Protein AF-A0AAN4ZB84-F1 (afdb_monomer_lite)

Structure (mmCIF, N/CA/C/O backbone):
data_AF-A0AAN4ZB84-F1
#
_entry.id   AF-A0AAN4ZB84-F1
#
loop_
_atom_site.group_PDB
_atom_site.id
_atom_site.type_symbol
_atom_site.label_atom_id
_atom_site.label_alt_id
_atom_site.label_comp_id
_atom_site.label_asym_id
_atom_site.label_entity_id
_atom_site.label_seq_id
_atom_site.pdbx_PDB_ins_code
_atom_site.Cartn_x
_atom_site.Cartn_y
_atom_site.Cartn_z
_atom_site.occupancy
_atom_site.B_iso_or_equiv
_atom_site.auth_seq_id
_atom_site.auth_comp_id
_atom_site.auth_asym_id
_atom_site.auth_atom_id
_atom_site.pdbx_PDB_model_num
ATOM 1 N N . THR A 1 1 ? -18.065 -16.944 -3.818 1.00 66.69 1 THR A N 1
ATOM 2 C CA . THR A 1 1 ? -17.135 -15.860 -3.437 1.00 66.69 1 THR A CA 1
ATOM 3 C C . THR A 1 1 ? -17.195 -15.676 -1.937 1.00 66.69 1 THR A C 1
ATOM 5 O O . THR A 1 1 ? -18.287 -15.549 -1.398 1.00 66.69 1 THR A O 1
ATOM 8 N N . VAL A 1 2 ? -16.052 -15.742 -1.254 1.00 87.38 2 VAL A N 1
ATOM 9 C CA . VAL A 1 2 ? -15.979 -15.476 0.192 1.00 87.38 2 VAL A CA 1
ATOM 10 C C . VAL A 1 2 ? -16.019 -13.964 0.392 1.00 87.38 2 VAL A C 1
ATOM 12 O O . VAL A 1 2 ? -15.317 -13.237 -0.308 1.00 87.38 2 VAL A O 1
ATOM 15 N N . LYS A 1 3 ? -16.864 -13.485 1.307 1.00 90.19 3 LYS A N 1
ATOM 16 C CA . LYS A 1 3 ? -16.844 -12.081 1.725 1.00 90.19 3 LYS A CA 1
ATOM 17 C C . LYS A 1 3 ? -15.754 -11.920 2.775 1.00 90.19 3 LYS A C 1
ATOM 19 O O . LYS A 1 3 ? -15.822 -12.563 3.817 1.00 90.19 3 LYS A O 1
ATOM 24 N N . VAL A 1 4 ? -14.770 -11.083 2.478 1.00 89.75 4 VAL A N 1
ATOM 25 C CA . VAL A 1 4 ? -13.678 -10.746 3.390 1.00 89.75 4 VAL A CA 1
ATOM 26 C C . VAL A 1 4 ? -13.731 -9.246 3.628 1.00 89.75 4 VAL A C 1
ATOM 28 O O . VAL A 1 4 ? -13.788 -8.476 2.670 1.00 89.75 4 VAL A O 1
ATOM 31 N N . ASP A 1 5 ? -13.739 -8.849 4.896 1.00 91.56 5 ASP A N 1
ATOM 32 C CA . ASP A 1 5 ? -13.567 -7.456 5.286 1.00 91.56 5 ASP A CA 1
ATOM 33 C C . ASP A 1 5 ? -12.073 -7.182 5.480 1.00 91.56 5 ASP A C 1
ATOM 35 O O . ASP A 1 5 ? -11.444 -7.691 6.409 1.00 91.56 5 ASP A O 1
ATOM 39 N N . LEU A 1 6 ? -11.501 -6.404 4.565 1.00 91.94 6 LEU A N 1
ATOM 40 C CA . LEU A 1 6 ? -10.076 -6.077 4.553 1.00 91.94 6 LEU A CA 1
ATOM 41 C C . LEU A 1 6 ? -9.678 -5.174 5.725 1.00 91.94 6 LEU A C 1
ATOM 43 O O . LEU A 1 6 ? -8.513 -5.144 6.110 1.00 91.94 6 LEU A O 1
ATOM 47 N N . PHE A 1 7 ? -10.630 -4.455 6.314 1.00 91.88 7 PHE A N 1
ATOM 48 C CA . PHE A 1 7 ? -10.339 -3.513 7.385 1.00 91.88 7 PHE A CA 1
ATOM 49 C C . PHE A 1 7 ? -10.274 -4.159 8.764 1.00 91.88 7 PHE A C 1
ATOM 51 O O . PHE A 1 7 ? -9.803 -3.528 9.704 1.00 91.88 7 PHE A O 1
ATOM 58 N N . LEU A 1 8 ? -10.703 -5.416 8.885 1.00 91.25 8 LEU A N 1
ATOM 59 C CA . LEU A 1 8 ? -10.535 -6.213 10.101 1.00 91.25 8 LEU A CA 1
ATOM 60 C C . LEU A 1 8 ? -9.164 -6.899 10.183 1.00 91.25 8 LEU A C 1
ATOM 62 O O . LEU A 1 8 ? -8.879 -7.557 11.179 1.00 91.25 8 LEU A O 1
ATOM 66 N N . MET A 1 9 ? -8.334 -6.780 9.147 1.00 92.75 9 MET A N 1
ATOM 67 C CA . MET A 1 9 ? -6.992 -7.359 9.122 1.00 92.75 9 MET A CA 1
ATOM 68 C C . MET A 1 9 ? -5.990 -6.431 9.811 1.00 92.75 9 MET A C 1
ATOM 70 O O . MET A 1 9 ? -6.119 -5.211 9.732 1.00 92.75 9 MET A O 1
ATOM 74 N N . ASP A 1 10 ? -4.946 -7.002 10.414 1.00 93.31 10 ASP A N 1
ATOM 75 C CA . ASP A 1 10 ? -3.810 -6.224 10.932 1.00 93.31 10 ASP A CA 1
ATOM 76 C C . ASP A 1 10 ? -2.874 -5.768 9.804 1.00 93.31 10 ASP A C 1
ATOM 78 O O . ASP A 1 10 ? -2.315 -4.668 9.849 1.00 93.31 10 ASP A O 1
ATOM 82 N N . TYR A 1 11 ? -2.745 -6.611 8.774 1.00 94.06 11 TYR A N 1
ATOM 83 C CA . TYR A 1 11 ? -1.897 -6.391 7.610 1.00 94.06 11 TYR A CA 1
ATOM 84 C C . TYR A 1 11 ? -2.631 -6.755 6.323 1.00 94.06 11 TYR A C 1
ATOM 86 O O . TYR A 1 11 ? -3.242 -7.821 6.225 1.00 94.06 11 TYR A O 1
ATOM 94 N N . LEU A 1 12 ? -2.502 -5.908 5.305 1.00 94.19 12 LEU A N 1
ATOM 95 C CA . LEU A 1 12 ? -2.844 -6.256 3.926 1.00 94.19 12 LEU A CA 1
ATOM 96 C C . LEU A 1 12 ? -1.562 -6.321 3.115 1.00 94.19 12 LEU A C 1
ATOM 98 O O . LEU A 1 12 ? -0.860 -5.322 3.006 1.00 94.19 12 LEU A O 1
ATOM 102 N N . VAL A 1 13 ? -1.271 -7.490 2.551 1.00 95.12 13 VAL A N 1
ATOM 103 C CA . VAL A 1 13 ? -0.081 -7.722 1.731 1.00 95.12 13 VAL A CA 1
ATOM 104 C C . VAL A 1 13 ? -0.503 -7.771 0.271 1.00 95.12 13 VAL A C 1
ATOM 106 O O . VAL A 1 13 ? -1.272 -8.643 -0.132 1.00 95.12 13 VAL A O 1
ATOM 109 N N . ILE A 1 14 ? -0.016 -6.816 -0.513 1.00 94.00 14 ILE A N 1
ATOM 110 C CA . ILE A 1 14 ? -0.424 -6.596 -1.896 1.00 94.00 14 ILE A CA 1
ATOM 111 C C . ILE A 1 14 ? 0.832 -6.666 -2.774 1.00 94.00 14 ILE A C 1
ATOM 113 O O . ILE A 1 14 ? 1.630 -5.724 -2.775 1.00 94.00 14 ILE A O 1
ATOM 117 N N . PRO A 1 15 ? 1.044 -7.767 -3.515 1.00 93.50 15 PRO A N 1
ATOM 118 C CA . PRO A 1 15 ? 2.049 -7.789 -4.566 1.00 93.50 15 PRO A CA 1
ATOM 119 C C . PRO A 1 15 ? 1.585 -6.883 -5.710 1.00 93.50 15 PRO A C 1
ATOM 121 O O . PRO A 1 15 ? 0.439 -6.973 -6.157 1.00 93.50 15 PRO A O 1
ATOM 124 N N . PHE A 1 16 ? 2.468 -6.011 -6.179 1.00 89.12 16 PHE A N 1
ATOM 125 C CA . PHE A 1 16 ? 2.171 -5.062 -7.244 1.00 89.12 16 PHE A CA 1
ATOM 126 C C . PHE A 1 16 ? 3.222 -5.170 -8.346 1.00 89.12 16 PHE A C 1
ATOM 128 O O . PHE A 1 16 ? 4.410 -5.300 -8.060 1.00 89.12 16 PHE A O 1
ATOM 135 N N . VAL A 1 17 ? 2.778 -5.149 -9.603 1.00 89.12 17 VAL A N 1
ATOM 136 C CA . VAL A 1 17 ? 3.648 -5.249 -10.780 1.00 89.12 17 VAL A CA 1
ATOM 137 C C . VAL A 1 17 ? 3.347 -4.081 -11.705 1.00 89.12 17 VAL A C 1
ATOM 139 O O . VAL A 1 17 ? 2.195 -3.890 -12.092 1.00 89.12 17 VAL A O 1
ATOM 142 N N . GLU A 1 18 ? 4.379 -3.336 -12.078 1.00 85.62 18 GLU A N 1
ATOM 143 C CA . GLU A 1 18 ? 4.301 -2.209 -13.009 1.00 85.62 18 GLU A CA 1
ATOM 144 C C . GLU A 1 18 ? 5.502 -2.262 -13.948 1.00 85.62 18 GLU A C 1
ATOM 146 O O . GLU A 1 18 ? 6.632 -2.365 -1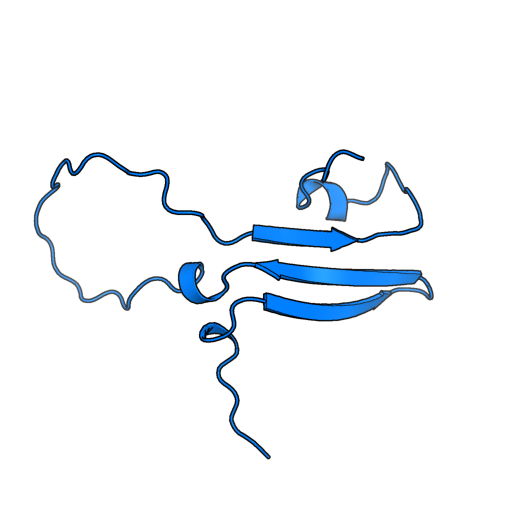3.484 1.00 85.62 18 GLU A O 1
ATOM 151 N N . ASP A 1 19 ? 5.258 -2.256 -15.261 1.00 85.06 19 ASP A N 1
ATOM 152 C CA . ASP A 1 19 ? 6.292 -2.256 -16.308 1.00 85.06 19 ASP A CA 1
ATOM 153 C C . ASP A 1 19 ? 7.453 -3.245 -16.065 1.00 85.06 19 ASP A C 1
ATOM 155 O O . ASP A 1 19 ? 8.628 -2.931 -16.236 1.00 85.06 19 ASP A O 1
ATOM 159 N N . ASN A 1 20 ? 7.104 -4.483 -15.689 1.00 84.56 20 ASN A N 1
ATOM 160 C CA . ASN A 1 20 ? 8.011 -5.595 -15.351 1.00 84.56 20 ASN A CA 1
ATOM 161 C C . ASN A 1 20 ? 8.827 -5.435 -14.058 1.00 84.56 20 ASN A C 1
ATOM 163 O O . ASN A 1 20 ? 9.685 -6.274 -13.776 1.00 84.56 20 ASN A O 1
ATOM 167 N N . HIS A 1 21 ? 8.539 -4.422 -13.250 1.00 86.06 21 HIS A N 1
ATOM 168 C CA . HIS A 1 21 ? 9.103 -4.253 -11.919 1.00 86.06 21 HIS A CA 1
ATOM 169 C C . HIS A 1 21 ? 8.099 -4.671 -10.838 1.00 86.06 21 HIS A C 1
ATOM 171 O O . HIS A 1 21 ? 6.893 -4.458 -10.974 1.00 86.06 21 HIS A O 1
ATOM 177 N N . MET A 1 22 ? 8.589 -5.321 -9.781 1.00 89.62 22 MET A N 1
ATOM 178 C CA . MET A 1 22 ? 7.764 -5.862 -8.699 1.00 89.62 22 MET A CA 1
ATOM 179 C C . MET A 1 22 ? 7.987 -5.102 -7.397 1.00 89.62 22 MET A C 1
ATOM 181 O O . MET A 1 22 ? 9.118 -4.925 -6.950 1.00 89.62 22 MET A O 1
ATOM 185 N N . TYR A 1 23 ? 6.880 -4.777 -6.741 1.00 88.00 23 TYR A N 1
ATOM 186 C CA . TYR A 1 23 ? 6.830 -4.133 -5.438 1.00 88.00 23 TYR A CA 1
ATOM 187 C C . TYR A 1 23 ? 6.012 -4.984 -4.469 1.00 88.00 23 TYR A C 1
ATOM 189 O O . TYR A 1 23 ? 5.077 -5.689 -4.869 1.00 88.00 23 TYR A O 1
ATOM 197 N N . LEU A 1 24 ? 6.311 -4.869 -3.176 1.00 90.44 24 LEU A N 1
ATOM 198 C CA . LEU A 1 24 ? 5.430 -5.373 -2.126 1.00 90.44 24 LEU A CA 1
ATOM 199 C C . LEU A 1 24 ? 4.871 -4.206 -1.323 1.00 90.44 24 LEU A C 1
ATOM 201 O O . LEU A 1 24 ? 5.617 -3.486 -0.663 1.00 90.44 24 LEU A O 1
ATOM 205 N N . ILE A 1 25 ? 3.553 -4.039 -1.364 1.00 90.38 25 ILE A N 1
ATOM 206 C CA . ILE A 1 25 ? 2.842 -3.031 -0.583 1.00 90.38 25 ILE A CA 1
ATOM 207 C C . ILE A 1 25 ? 2.248 -3.719 0.644 1.00 90.38 25 ILE A C 1
ATOM 209 O O . ILE A 1 25 ? 1.549 -4.725 0.522 1.00 90.38 25 ILE A O 1
ATOM 213 N N . ILE A 1 26 ? 2.517 -3.178 1.829 1.00 92.81 26 ILE A N 1
ATOM 214 C CA . ILE A 1 26 ? 1.967 -3.665 3.093 1.00 92.81 26 ILE A CA 1
ATOM 215 C C . ILE A 1 26 ? 1.208 -2.522 3.759 1.00 92.81 26 ILE A C 1
ATOM 217 O O . ILE A 1 26 ? 1.806 -1.520 4.144 1.00 92.81 26 ILE A O 1
ATOM 221 N N . VAL A 1 27 ? -0.106 -2.672 3.913 1.00 91.56 27 VAL A N 1
ATOM 222 C CA . VAL A 1 27 ? -0.930 -1.732 4.686 1.00 91.56 27 VAL A CA 1
ATOM 223 C C . VAL A 1 27 ? -0.986 -2.217 6.126 1.00 91.56 27 VAL A C 1
ATOM 225 O O . VAL A 1 27 ? -1.432 -3.338 6.372 1.00 91.56 27 VAL A O 1
ATOM 228 N N . VAL A 1 28 ? -0.543 -1.383 7.064 1.00 91.94 28 VAL A N 1
ATOM 229 C CA . VAL A 1 28 ? -0.522 -1.681 8.499 1.00 91.94 28 VAL A CA 1
ATOM 230 C C . VAL A 1 28 ? -1.718 -1.012 9.171 1.00 91.94 28 VAL A C 1
ATOM 232 O O . VAL A 1 28 ? -1.984 0.168 8.943 1.00 91.94 28 VAL A O 1
ATOM 235 N N . GLN A 1 29 ? -2.446 -1.770 9.993 1.00 91.50 29 GLN A N 1
ATOM 236 C CA . GLN A 1 29 ? -3.646 -1.322 10.710 1.00 91.50 29 GLN A CA 1
ATOM 237 C C . GLN A 1 29 ? -4.715 -0.627 9.827 1.00 91.50 29 GLN A C 1
ATOM 239 O O . GLN A 1 29 ? -5.166 0.469 10.172 1.00 91.50 29 GLN A O 1
ATOM 244 N N . PRO A 1 30 ? -5.182 -1.244 8.718 1.00 91.12 30 PRO A N 1
ATOM 245 C CA . PRO A 1 30 ? -6.210 -0.662 7.846 1.00 91.12 30 PRO A CA 1
ATOM 246 C C . PRO A 1 30 ? -7.470 -0.175 8.579 1.00 91.12 30 PRO A C 1
ATOM 248 O O . PRO A 1 30 ? -8.087 0.803 8.159 1.00 91.12 30 PRO A O 1
ATOM 251 N N . SER A 1 31 ? -7.846 -0.815 9.694 1.00 90.00 31 SER A N 1
ATOM 252 C CA . SER A 1 31 ? -8.977 -0.405 10.544 1.00 90.00 31 SER A CA 1
ATOM 253 C C . SER A 1 31 ? -8.935 1.073 10.951 1.00 90.00 31 SER A C 1
ATOM 255 O O . SER A 1 31 ? -9.985 1.701 11.088 1.00 90.00 31 SER A O 1
ATOM 257 N N . LYS A 1 32 ? -7.737 1.654 11.102 1.00 87.38 32 LYS A N 1
ATOM 258 C CA . LYS A 1 32 ? -7.535 3.056 11.496 1.00 87.38 32 LYS A CA 1
ATOM 259 C C . LYS A 1 32 ? -7.740 4.048 10.344 1.00 87.38 32 LYS A C 1
ATOM 261 O O . LYS A 1 32 ? -7.912 5.235 10.603 1.00 87.38 32 LYS A O 1
ATOM 266 N N . CYS A 1 33 ? -7.779 3.590 9.088 1.00 82.81 33 CYS A N 1
ATOM 267 C CA . CYS A 1 33 ? -8.124 4.427 7.931 1.00 82.81 33 CYS A CA 1
ATOM 268 C C . CYS A 1 33 ? -9.627 4.705 7.810 1.00 82.81 33 CYS A C 1
ATOM 270 O O . CYS A 1 33 ? -10.029 5.575 7.034 1.00 82.81 33 CYS A O 1
ATOM 272 N N . ILE A 1 34 ? -10.477 3.965 8.528 1.00 81.69 34 ILE A N 1
ATOM 273 C CA . ILE A 1 34 ? -11.920 4.178 8.477 1.00 81.69 34 ILE A CA 1
ATOM 274 C C . ILE A 1 34 ? -12.282 5.289 9.458 1.00 81.69 34 ILE A C 1
ATOM 276 O O . ILE A 1 34 ? -12.155 5.140 10.672 1.00 81.69 34 ILE A O 1
ATOM 280 N N . SER A 1 35 ? -12.806 6.399 8.940 1.00 69.00 35 SER A N 1
ATOM 281 C CA . SER A 1 35 ? -13.481 7.373 9.794 1.00 69.00 35 SER A CA 1
ATOM 282 C C . SER A 1 35 ? -14.747 6.717 10.355 1.00 69.00 35 SER A C 1
ATOM 284 O O . SER A 1 35 ? -15.576 6.263 9.556 1.00 69.00 35 SER A O 1
ATOM 286 N N . PRO A 1 36 ? -14.936 6.649 11.688 1.00 61.31 36 PRO A N 1
ATOM 287 C CA . PRO A 1 36 ? -16.206 6.200 12.231 1.00 61.31 36 PRO A CA 1
ATOM 288 C C . PRO A 1 36 ? -17.292 7.096 11.639 1.00 61.31 36 PRO A C 1
ATOM 290 O O . PRO A 1 36 ? -17.150 8.321 11.631 1.00 61.31 36 PRO A O 1
ATOM 293 N N . VAL A 1 37 ? -18.318 6.459 11.067 1.00 58.62 37 VAL A N 1
ATOM 294 C CA . VAL A 1 37 ? -19.445 7.086 10.365 1.00 58.62 37 VAL A CA 1
ATOM 295 C C . VAL A 1 37 ? -19.783 8.433 11.001 1.00 58.62 37 VAL A C 1
ATOM 297 O O . VAL A 1 37 ? -20.015 8.506 12.209 1.00 58.62 37 VAL A O 1
ATOM 300 N N . ARG A 1 38 ? -19.805 9.497 10.184 1.00 53.34 38 ARG A N 1
ATOM 301 C CA . ARG A 1 38 ? -20.271 10.832 10.578 1.00 53.34 38 ARG A CA 1
ATOM 302 C C . ARG A 1 38 ? -21.726 10.740 11.039 1.00 53.34 38 ARG A C 1
ATOM 304 O O . ARG A 1 38 ? -22.651 10.992 10.279 1.00 53.34 38 ARG A O 1
ATOM 311 N N . THR A 1 39 ? -21.941 10.389 12.297 1.00 44.59 39 THR A N 1
ATOM 312 C CA . THR A 1 39 ? -23.142 10.808 13.005 1.00 44.59 39 THR A CA 1
ATOM 313 C C . THR A 1 39 ? -22.955 12.291 13.266 1.00 44.59 39 THR A C 1
ATOM 315 O O . THR A 1 39 ? -22.080 12.670 14.043 1.00 44.59 39 THR A O 1
ATOM 318 N N . ASP A 1 40 ? -23.736 13.127 12.586 1.00 48.34 40 ASP A N 1
ATOM 319 C CA . ASP A 1 40 ? -23.848 14.556 12.865 1.00 48.34 40 ASP A CA 1
ATOM 320 C C . ASP A 1 40 ? -24.209 14.769 14.341 1.00 48.34 40 ASP A C 1
ATOM 322 O O . ASP A 1 40 ? -25.374 14.838 14.729 1.00 48.34 40 ASP A O 1
ATOM 326 N N . ARG A 1 41 ? -23.203 14.863 15.207 1.00 45.81 41 ARG A N 1
ATOM 327 C CA . ARG A 1 41 ? -23.359 15.347 16.572 1.00 45.81 41 ARG A CA 1
ATOM 328 C C . ARG A 1 41 ? -22.269 16.357 16.855 1.00 45.81 41 ARG A C 1
ATOM 330 O O . ARG A 1 41 ? -21.155 16.040 17.256 1.00 45.81 41 ARG A O 1
ATOM 337 N N . LYS A 1 42 ? -22.657 17.621 16.676 1.00 54.06 42 LYS A N 1
ATOM 338 C CA . LYS A 1 42 ? -22.131 18.729 17.469 1.00 54.06 42 LYS A CA 1
ATOM 339 C C . LYS A 1 42 ? -22.127 18.285 18.932 1.00 54.06 42 LYS A C 1
ATOM 341 O O . LYS A 1 42 ? -23.205 18.206 19.499 1.00 54.06 42 LYS A O 1
ATOM 346 N N . THR A 1 43 ? -20.960 18.030 19.517 1.00 46.81 43 THR A N 1
ATOM 347 C CA . THR A 1 43 ? -20.678 18.336 20.928 1.00 46.81 43 THR A CA 1
ATOM 348 C C . THR A 1 43 ? -19.216 18.071 21.267 1.00 46.81 43 THR A C 1
ATOM 350 O O . THR A 1 43 ? -18.748 16.941 21.241 1.00 46.81 43 THR A O 1
ATOM 353 N N . THR A 1 44 ? -18.571 19.165 21.667 1.00 45.41 44 THR A N 1
ATOM 354 C CA . THR A 1 44 ? -17.640 19.242 22.796 1.00 45.41 44 THR A CA 1
ATOM 355 C C . THR A 1 44 ? -16.264 18.604 22.624 1.00 45.41 44 THR A C 1
ATOM 357 O O . THR A 1 44 ? -16.047 17.419 22.848 1.00 45.41 44 THR A O 1
ATOM 360 N N . ARG A 1 45 ? -15.300 19.494 22.346 1.00 55.72 45 ARG A N 1
ATOM 361 C CA . ARG A 1 45 ? -13.873 19.339 22.645 1.00 55.72 45 ARG A CA 1
ATOM 362 C C . ARG A 1 45 ? -13.700 18.736 24.044 1.00 55.72 45 ARG A C 1
ATOM 364 O O . ARG A 1 45 ? -13.921 19.431 25.033 1.00 55.72 45 ARG A O 1
ATOM 371 N N . GLN A 1 46 ? -13.275 17.482 24.128 1.00 49.44 46 GLN A N 1
ATOM 372 C CA . GLN A 1 46 ? -12.642 16.965 25.333 1.00 49.44 46 GLN A CA 1
ATOM 373 C C . GLN A 1 46 ? -11.150 16.808 25.061 1.00 49.44 46 GLN A C 1
ATOM 375 O O . GLN A 1 46 ? -10.725 16.061 24.184 1.00 49.44 46 GLN A O 1
ATOM 380 N N . ASN A 1 47 ? -10.373 17.582 25.817 1.00 50.34 47 ASN A N 1
ATOM 381 C CA . ASN A 1 47 ? -8.940 17.417 25.993 1.00 50.34 47 ASN A CA 1
ATOM 382 C C . ASN A 1 47 ? -8.695 16.098 26.738 1.00 50.34 47 ASN A C 1
ATOM 384 O O . ASN A 1 47 ? -8.525 16.092 27.954 1.00 50.34 47 ASN A O 1
ATOM 388 N N . SER A 1 48 ? -8.686 14.979 26.026 1.00 51.16 48 SER A N 1
ATOM 389 C CA . SER A 1 48 ? -8.046 13.757 26.502 1.00 51.16 48 SER A CA 1
ATOM 390 C C . SER A 1 48 ? -6.649 13.710 25.900 1.00 51.16 48 SER A C 1
ATOM 392 O O . SER A 1 48 ? -6.481 13.802 24.685 1.00 51.16 48 SER A O 1
ATOM 394 N N . LYS A 1 49 ? -5.648 13.634 26.781 1.00 45.91 49 LYS A N 1
ATOM 395 C CA . LYS A 1 49 ? -4.239 13.348 26.487 1.00 45.91 49 LYS A CA 1
ATOM 396 C C . LYS A 1 49 ? -4.175 12.338 25.330 1.00 45.91 49 LYS A C 1
ATOM 398 O O . LYS A 1 49 ? -4.585 11.196 25.512 1.00 45.91 49 LYS A O 1
ATOM 403 N N . LYS A 1 50 ? -3.742 12.779 24.143 1.00 54.97 50 LYS A N 1
ATOM 404 C CA . LYS A 1 50 ? -3.491 11.895 23.000 1.00 54.97 50 LYS A CA 1
ATOM 405 C C . LYS A 1 50 ? -2.331 10.990 23.404 1.00 54.97 50 LYS A C 1
ATOM 407 O O . LYS A 1 50 ? -1.174 11.388 23.293 1.00 54.97 50 LYS A O 1
ATOM 412 N N . GLU A 1 51 ? -2.630 9.802 23.919 1.00 49.41 51 GLU A N 1
ATOM 413 C CA . GLU A 1 51 ? -1.735 8.680 23.664 1.00 49.41 51 GLU A CA 1
ATOM 414 C C . GLU A 1 51 ? -1.527 8.639 22.151 1.00 49.41 51 GLU A C 1
ATOM 416 O O . GLU A 1 51 ? -2.462 8.880 21.384 1.00 49.41 51 GLU A O 1
ATOM 421 N N . SER A 1 52 ? -0.275 8.465 21.739 1.00 57.62 52 SER A N 1
ATOM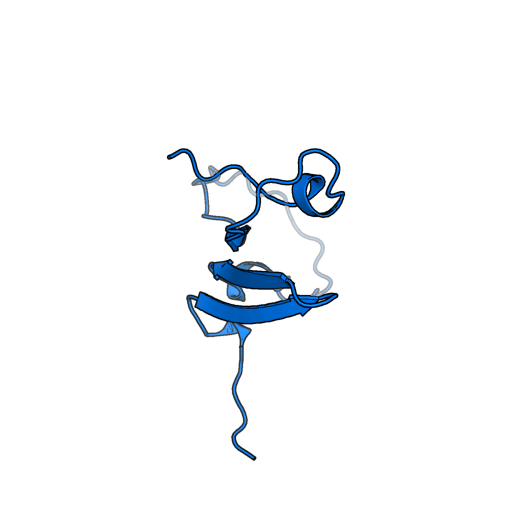 422 C CA . SER A 1 52 ? 0.116 8.299 20.343 1.00 57.62 52 SER A CA 1
ATOM 423 C C . SER A 1 52 ? -0.541 7.022 19.818 1.00 57.62 52 SER A C 1
ATOM 425 O O . SER A 1 52 ? 0.073 5.958 19.803 1.00 57.62 52 SER A O 1
ATOM 427 N N . GLU A 1 53 ? -1.821 7.106 19.473 1.00 67.88 53 GLU A N 1
ATOM 428 C CA . GLU A 1 53 ? -2.557 6.022 18.852 1.00 67.88 53 GLU A CA 1
ATOM 429 C C . GLU A 1 53 ? -1.873 5.754 17.511 1.00 67.88 53 GLU A C 1
ATOM 431 O O . GLU A 1 53 ? -1.748 6.664 16.694 1.00 67.88 53 GLU A O 1
ATOM 436 N N . ALA A 1 54 ? -1.335 4.544 17.337 1.00 71.00 54 ALA A N 1
ATOM 437 C CA . ALA A 1 54 ? -0.640 4.173 16.114 1.00 71.00 54 ALA A CA 1
ATOM 438 C C . ALA A 1 54 ? -1.568 4.423 14.912 1.00 71.00 54 ALA A C 1
ATOM 440 O O . ALA A 1 54 ? -2.694 3.918 14.869 1.00 71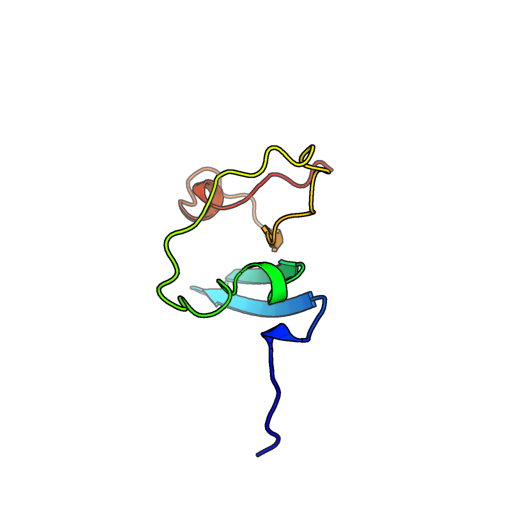.00 54 ALA A O 1
ATOM 441 N N . GLU A 1 55 ? -1.118 5.272 13.988 1.00 82.75 55 GLU A N 1
ATOM 442 C CA . GLU A 1 55 ? -1.849 5.595 12.766 1.00 82.75 55 GLU A CA 1
ATOM 443 C C . GLU A 1 55 ? -1.665 4.465 11.749 1.00 82.75 55 GLU A C 1
ATOM 445 O O . GLU A 1 55 ? -0.665 3.748 11.778 1.00 82.75 55 GLU A O 1
ATOM 450 N N . SER A 1 56 ? -2.618 4.303 10.828 1.00 86.81 56 SER A N 1
ATOM 451 C CA . SER A 1 56 ? -2.387 3.407 9.696 1.00 86.81 56 SER A CA 1
ATOM 452 C C . SER A 1 56 ? -1.330 4.004 8.775 1.00 86.81 56 SER A C 1
ATOM 454 O O . SER A 1 56 ? -1.359 5.198 8.475 1.00 86.81 56 SER A O 1
ATOM 456 N N . PHE A 1 57 ? -0.422 3.163 8.291 1.00 86.12 57 PHE A N 1
ATOM 457 C CA . PHE A 1 57 ? 0.596 3.551 7.326 1.00 86.12 57 PHE A CA 1
ATOM 458 C C . PHE A 1 57 ? 0.829 2.441 6.304 1.00 86.12 57 PHE A C 1
ATOM 460 O O . PHE A 1 57 ? 0.420 1.290 6.483 1.00 86.12 57 PHE A O 1
ATOM 467 N N . VAL A 1 58 ? 1.491 2.807 5.211 1.00 87.06 58 VAL A N 1
ATOM 468 C CA . VAL A 1 58 ? 1.835 1.902 4.116 1.00 87.06 58 VAL A CA 1
ATOM 469 C C . VAL A 1 58 ? 3.346 1.732 4.073 1.00 87.06 58 VAL A C 1
ATOM 471 O O . VAL A 1 58 ? 4.090 2.711 4.075 1.00 87.06 58 VAL A O 1
ATOM 474 N N . ILE A 1 59 ? 3.793 0.482 4.013 1.00 86.56 59 ILE A N 1
ATOM 475 C CA . ILE A 1 59 ? 5.176 0.113 3.723 1.00 86.56 59 ILE A CA 1
ATOM 476 C C . ILE A 1 5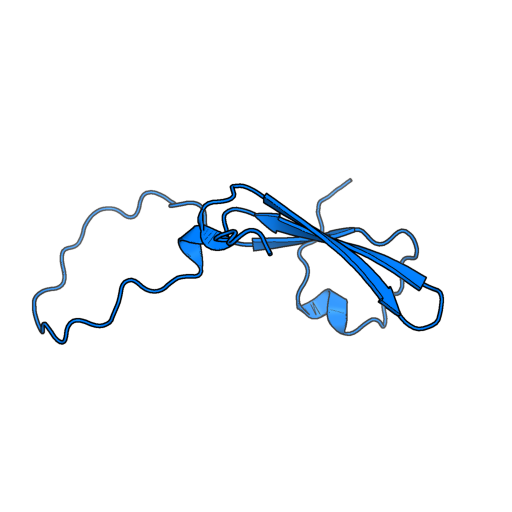9 ? 5.234 -0.293 2.254 1.00 86.56 59 ILE A C 1
ATOM 478 O O . ILE A 1 59 ? 4.455 -1.138 1.813 1.00 86.56 59 ILE A O 1
ATOM 482 N N . ILE A 1 60 ? 6.167 0.288 1.505 1.00 85.69 60 ILE A N 1
ATOM 483 C CA . ILE A 1 60 ? 6.472 -0.124 0.134 1.00 85.69 60 ILE A CA 1
ATOM 484 C C . ILE A 1 60 ? 7.876 -0.716 0.150 1.00 85.69 60 ILE A C 1
ATOM 486 O O . ILE A 1 60 ? 8.838 -0.024 0.478 1.00 85.69 60 ILE A O 1
ATOM 490 N N . LEU A 1 61 ? 7.984 -2.002 -0.175 1.00 86.62 61 LEU A N 1
ATOM 491 C CA . LEU A 1 61 ? 9.263 -2.665 -0.378 1.00 86.62 61 LEU A CA 1
ATOM 492 C C . LEU A 1 61 ? 9.561 -2.706 -1.868 1.00 86.62 61 LEU A C 1
ATOM 494 O O . LEU A 1 61 ? 8.803 -3.275 -2.656 1.00 86.62 61 LEU A O 1
ATOM 498 N N . ASP A 1 62 ? 10.692 -2.114 -2.208 1.00 85.31 62 ASP A N 1
ATOM 499 C CA . ASP A 1 62 ? 11.205 -2.011 -3.559 1.00 85.31 62 ASP A CA 1
ATOM 500 C C . ASP A 1 62 ? 12.673 -2.450 -3.561 1.00 85.31 62 ASP A C 1
ATOM 502 O O . ASP A 1 62 ? 13.481 -1.962 -2.765 1.00 85.31 62 ASP A O 1
ATOM 506 N N . SER A 1 63 ? 13.009 -3.414 -4.417 1.00 84.69 63 SER A N 1
ATOM 507 C CA . SER A 1 63 ? 14.375 -3.920 -4.569 1.00 84.69 63 SER A CA 1
ATOM 508 C C . SER A 1 63 ? 15.244 -3.033 -5.462 1.00 84.69 63 SER A C 1
ATOM 510 O O . SER A 1 63 ? 16.471 -3.097 -5.351 1.00 84.69 63 SER A O 1
ATOM 512 N N . LEU A 1 64 ? 14.641 -2.207 -6.321 1.00 83.31 64 LEU A N 1
ATOM 513 C CA . LEU A 1 64 ? 15.346 -1.301 -7.216 1.00 83.31 64 LEU A CA 1
ATOM 514 C C . LEU A 1 64 ? 15.224 0.120 -6.677 1.00 83.31 64 LEU A C 1
ATOM 516 O O . LEU A 1 64 ? 14.165 0.735 -6.680 1.00 83.31 64 LEU A O 1
ATOM 520 N N . TYR A 1 65 ? 16.334 0.662 -6.185 1.00 74.12 65 TYR A N 1
ATOM 521 C CA . TYR A 1 65 ? 16.342 2.049 -5.751 1.00 74.12 65 TYR A CA 1
ATOM 522 C C . TYR A 1 65 ? 16.294 2.986 -6.964 1.00 74.12 65 TYR A C 1
ATOM 524 O O . TYR A 1 65 ? 17.286 3.102 -7.681 1.00 74.12 65 TYR A O 1
ATOM 532 N N . ASP A 1 66 ? 15.164 3.665 -7.159 1.00 76.12 66 ASP A N 1
ATOM 533 C CA . ASP A 1 66 ? 15.018 4.768 -8.113 1.00 76.12 66 ASP A CA 1
ATOM 534 C C . ASP A 1 66 ? 14.775 6.096 -7.362 1.00 76.12 66 ASP A C 1
ATOM 536 O O . ASP A 1 66 ? 13.719 6.249 -6.739 1.00 76.12 66 ASP A O 1
ATOM 540 N N . PRO A 1 67 ? 15.734 7.045 -7.367 1.00 75.19 67 PRO A N 1
ATOM 541 C CA . PRO A 1 67 ? 15.584 8.340 -6.702 1.00 75.19 67 PRO A CA 1
ATOM 542 C C . PRO A 1 67 ? 14.549 9.260 -7.366 1.00 75.19 67 PRO A C 1
ATOM 544 O O . PRO A 1 67 ? 14.062 10.176 -6.703 1.00 75.19 67 PRO A O 1
ATOM 547 N N . ASP A 1 68 ? 14.203 9.024 -8.633 1.00 79.31 68 ASP A N 1
ATOM 548 C CA . ASP A 1 68 ? 13.259 9.846 -9.396 1.00 79.31 68 ASP A CA 1
ATOM 549 C C . ASP A 1 68 ? 11.817 9.303 -9.329 1.00 79.31 68 ASP A C 1
ATOM 551 O O . ASP A 1 68 ? 10.879 9.928 -9.843 1.00 79.31 68 ASP A O 1
ATOM 555 N N . ASP A 1 69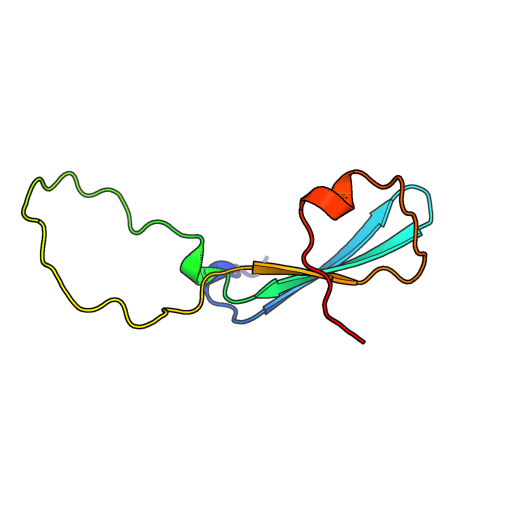 ? 11.605 8.165 -8.657 1.00 76.56 69 ASP A N 1
ATOM 556 C CA . ASP A 1 69 ? 10.281 7.571 -8.502 1.00 76.56 69 ASP A CA 1
ATOM 557 C C . ASP A 1 69 ? 9.381 8.442 -7.608 1.00 76.56 69 ASP A C 1
ATOM 559 O O . ASP A 1 69 ? 9.524 8.523 -6.384 1.00 76.56 69 ASP A O 1
ATOM 563 N N . LYS A 1 70 ? 8.366 9.053 -8.230 1.00 73.81 70 LYS A N 1
ATOM 564 C CA . LYS A 1 70 ? 7.364 9.901 -7.567 1.00 73.81 70 LYS A CA 1
ATOM 565 C C . LYS A 1 70 ? 6.600 9.177 -6.457 1.00 73.81 70 LYS A C 1
ATOM 567 O O . LYS A 1 70 ? 6.118 9.842 -5.540 1.00 73.81 70 LYS A O 1
ATOM 572 N N . LYS A 1 71 ? 6.494 7.843 -6.502 1.00 69.44 71 LYS A N 1
ATOM 573 C CA . LYS A 1 71 ? 5.848 7.038 -5.451 1.00 69.44 71 LYS A CA 1
ATOM 574 C C . LYS A 1 71 ? 6.600 7.137 -4.122 1.00 69.44 71 LYS A C 1
ATOM 576 O O . LYS A 1 71 ? 5.977 7.008 -3.067 1.00 69.44 71 LYS A O 1
ATOM 581 N N . ARG A 1 72 ? 7.896 7.477 -4.149 1.00 66.56 72 ARG A N 1
ATOM 582 C CA . ARG A 1 72 ? 8.700 7.680 -2.936 1.00 66.56 72 ARG A CA 1
ATOM 583 C C . ARG A 1 72 ? 8.259 8.869 -2.092 1.00 66.56 72 ARG A C 1
ATOM 585 O O . ARG A 1 72 ? 8.455 8.844 -0.881 1.00 66.56 72 ARG A O 1
ATOM 592 N N . ALA A 1 73 ? 7.589 9.862 -2.680 1.00 68.38 73 ALA A N 1
ATOM 593 C CA . ALA A 1 73 ? 7.000 10.971 -1.925 1.00 68.38 73 ALA A CA 1
ATOM 594 C C . ALA A 1 73 ? 5.890 10.517 -0.955 1.00 68.38 73 ALA A C 1
ATOM 596 O O . ALA A 1 73 ? 5.526 11.255 -0.042 1.00 68.38 73 ALA A O 1
ATOM 597 N N . CYS A 1 74 ? 5.350 9.310 -1.152 1.00 60.12 74 CYS A N 1
ATOM 598 C CA . CYS A 1 74 ? 4.305 8.715 -0.324 1.00 60.12 74 CYS A CA 1
ATOM 599 C C . CYS A 1 74 ? 4.815 7.561 0.557 1.00 60.12 74 CYS A C 1
ATOM 601 O O . CYS A 1 74 ? 4.010 6.913 1.224 1.00 60.12 74 CYS A O 1
ATOM 603 N N . SER A 1 75 ? 6.125 7.292 0.563 1.00 61.22 75 SER A N 1
ATOM 604 C CA . SER A 1 75 ? 6.747 6.228 1.357 1.00 61.22 75 SER A CA 1
ATOM 605 C C . SER A 1 75 ? 7.651 6.807 2.441 1.00 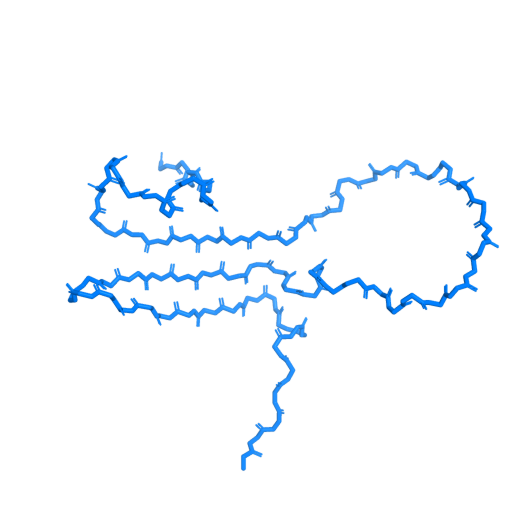61.22 75 SER A C 1
ATOM 607 O O . SER A 1 75 ? 8.369 7.773 2.194 1.00 61.22 75 SER A O 1
ATOM 609 N N . PHE A 1 76 ? 7.669 6.187 3.619 1.00 58.94 76 PHE A N 1
ATOM 610 C CA . PHE A 1 76 ? 8.669 6.471 4.647 1.00 58.94 76 PHE A CA 1
ATOM 611 C C . PHE A 1 76 ? 9.816 5.468 4.517 1.00 58.94 76 PHE A C 1
ATOM 613 O O . PHE A 1 76 ? 9.579 4.274 4.325 1.00 58.94 76 PHE A O 1
ATOM 620 N N . GLU A 1 77 ? 11.055 5.948 4.610 1.00 54.00 77 GLU A N 1
ATOM 621 C CA . GLU A 1 77 ? 12.234 5.087 4.603 1.00 54.00 77 GLU A CA 1
ATOM 622 C C . GLU A 1 77 ? 12.215 4.202 5.855 1.00 54.00 77 GLU A C 1
ATOM 624 O O . GLU A 1 77 ? 12.397 4.676 6.978 1.00 54.00 77 GLU A O 1
ATOM 629 N N . VAL A 1 78 ? 11.972 2.903 5.674 1.00 53.97 78 VAL A N 1
ATOM 630 C CA . VAL A 1 78 ? 12.241 1.923 6.727 1.00 53.97 78 VAL A CA 1
ATOM 631 C C . VAL A 1 78 ? 13.752 1.729 6.729 1.00 53.97 78 VAL A C 1
ATOM 633 O O . VAL A 1 78 ? 14.290 0.981 5.914 1.00 53.97 78 VAL A O 1
ATOM 636 N N . ILE A 1 79 ? 14.413 2.513 7.585 1.00 44.31 79 ILE A N 1
ATOM 637 C CA . ILE A 1 79 ? 15.863 2.530 7.802 1.00 44.31 79 ILE A CA 1
ATOM 638 C C . ILE A 1 79 ? 16.384 1.088 7.868 1.00 44.31 79 ILE A C 1
ATOM 640 O O . ILE A 1 79 ? 15.827 0.251 8.584 1.00 44.31 79 ILE A O 1
ATOM 644 N N . ARG A 1 80 ? 17.439 0.822 7.095 1.00 38.00 80 ARG A N 1
ATOM 645 C CA . ARG A 1 80 ? 18.180 -0.440 7.088 1.00 38.00 80 ARG A CA 1
ATOM 646 C C . ARG A 1 80 ? 19.217 -0.478 8.204 1.00 38.00 80 ARG A C 1
ATOM 648 O O . ARG A 1 80 ? 19.860 0.571 8.428 1.00 38.00 80 ARG A O 1
#

Secondary structure (DSSP, 8-state):
-----GGG-SEEEEEEEETTEEEEEEEE-GGGGSPP----------------PPPPEEEEEESS--TT-GGGGG------

pLDDT: mean 75.03, std 16.97, range [38.0, 95.12]

Radius of gyration: 17.38 Å; chains: 1; bounding box: 42×35×43 Å

Sequence (80 aa):
TVKVDLFLMDYLVIPFVEDNHMYLIIVVQPSKCISPVRTDRKTTRQNSKKESEAESFVIILDSLYDPDDKKRACSFEVIR

Organism: NCBI:txid1317129

InterPro domains:
  IPR038765 Papain-like cysteine peptidase superfamily [SSF54001] (2-70)

Foldseek 3Di:
DDDDDPQPDQWDWDWDADPNFIKIKIKGNSVQVDDDPPPPDDDDDDPDDDPPDPHIAMAIDGPDDDPPDPCVVRHDDPDD